Protein AF-A0A833VHX6-F1 (afdb_monomer_lite)

Sequenc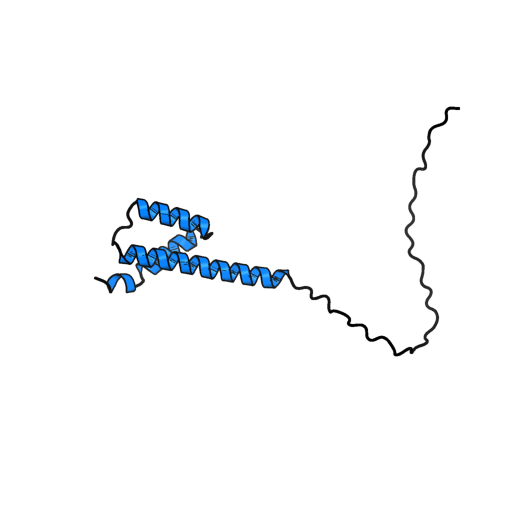e (114 aa):
MEYDPYDSSGTDDDVPPSHQNRAIRGPHPTGNGRNTCPFPYPRQQNNDMEKEIHRLERKAYTSVLRAFKAQADAISWEKENLITDLRRELRLSDDEHRELLTIVNSDEVTQRIR

Organism: NCBI:txid544730

Structure (mmCIF, N/CA/C/O backbone):
data_AF-A0A833VHX6-F1
#
_entry.id   AF-A0A833VHX6-F1
#
loop_
_atom_site.group_PDB
_atom_site.id
_atom_site.type_symbol
_atom_site.label_atom_id
_atom_site.label_alt_id
_atom_site.label_comp_id
_atom_site.label_asym_id
_atom_site.label_entity_id
_atom_site.label_seq_id
_atom_site.pdbx_PDB_ins_code
_atom_site.Cartn_x
_atom_site.Cartn_y
_atom_site.Cartn_z
_atom_site.occupancy
_atom_site.B_iso_or_equiv
_atom_site.auth_seq_id
_atom_site.auth_comp_id
_atom_site.auth_asym_id
_atom_site.auth_atom_id
_atom_site.pdbx_PDB_model_num
ATOM 1 N N . MET A 1 1 ? 77.186 -3.546 -16.595 1.00 52.72 1 MET A N 1
ATOM 2 C CA . MET A 1 1 ? 76.918 -2.743 -17.799 1.00 52.72 1 MET A CA 1
ATOM 3 C C . MET A 1 1 ? 75.502 -2.232 -17.665 1.00 52.72 1 MET A C 1
ATOM 5 O O . MET A 1 1 ? 74.578 -3.028 -17.609 1.00 52.72 1 MET A O 1
ATOM 9 N N . GLU A 1 2 ? 75.412 -0.931 -17.449 1.00 49.28 2 GLU A N 1
ATOM 10 C CA . GLU A 1 2 ? 74.232 -0.068 -17.451 1.00 49.28 2 GLU A CA 1
ATOM 11 C C . GLU A 1 2 ? 73.791 0.155 -18.902 1.00 49.28 2 GLU A C 1
ATOM 13 O O . GLU A 1 2 ? 74.672 0.372 -19.729 1.00 49.28 2 GLU A O 1
ATOM 18 N N . TYR A 1 3 ? 72.494 0.044 -19.210 1.00 47.06 3 TYR A N 1
ATOM 19 C CA . TYR A 1 3 ? 71.799 0.776 -20.284 1.00 47.06 3 TYR A CA 1
ATOM 20 C C . TYR A 1 3 ? 70.292 0.444 -20.229 1.00 47.06 3 TYR A C 1
ATOM 22 O O . TYR A 1 3 ? 69.852 -0.587 -20.728 1.00 47.06 3 TYR A O 1
ATOM 30 N N . ASP A 1 4 ? 69.523 1.333 -19.605 1.00 49.97 4 ASP A N 1
ATOM 31 C CA . ASP A 1 4 ? 68.133 1.668 -19.962 1.00 49.97 4 ASP A CA 1
ATOM 32 C C . ASP A 1 4 ? 68.187 3.058 -20.642 1.00 49.97 4 ASP A C 1
ATOM 34 O O . ASP A 1 4 ? 69.226 3.722 -20.546 1.00 49.97 4 ASP A O 1
ATOM 38 N N . PRO A 1 5 ? 67.086 3.660 -21.127 1.00 65.19 5 PRO A N 1
ATOM 39 C CA . PRO A 1 5 ? 65.963 3.230 -21.975 1.00 65.19 5 PRO A CA 1
ATOM 40 C C . PRO A 1 5 ? 65.933 4.118 -23.259 1.00 65.19 5 PRO A C 1
ATOM 42 O O . PRO A 1 5 ? 66.899 4.822 -23.493 1.00 65.19 5 PRO A O 1
ATOM 45 N N . TYR A 1 6 ? 64.890 4.076 -24.105 1.00 56.03 6 TYR A N 1
ATOM 46 C CA . TYR A 1 6 ? 64.320 5.162 -24.966 1.00 56.03 6 TYR A CA 1
ATOM 47 C C . TYR A 1 6 ? 63.488 4.495 -26.082 1.00 56.03 6 TYR A C 1
ATOM 49 O O . TYR A 1 6 ? 63.990 3.679 -26.847 1.00 56.03 6 TYR A O 1
ATOM 57 N N . ASP A 1 7 ? 62.159 4.577 -26.007 1.00 57.50 7 ASP A N 1
ATOM 58 C CA . ASP A 1 7 ? 61.311 5.624 -26.608 1.00 57.50 7 ASP A CA 1
ATOM 59 C C . ASP A 1 7 ? 61.168 5.467 -28.131 1.00 57.50 7 ASP A C 1
ATOM 61 O O . ASP A 1 7 ? 62.096 5.655 -28.913 1.00 57.50 7 ASP A O 1
ATOM 65 N N . SER A 1 8 ? 59.965 5.094 -28.556 1.00 57.94 8 SER A N 1
ATOM 66 C CA . SER A 1 8 ? 59.531 5.209 -29.945 1.00 57.94 8 SER A CA 1
ATOM 67 C C . SER A 1 8 ? 58.103 5.725 -29.955 1.00 57.94 8 SER A C 1
ATOM 69 O O . SER A 1 8 ? 57.122 4.984 -29.992 1.00 57.94 8 SER A O 1
ATOM 71 N N . SER A 1 9 ? 58.036 7.048 -29.882 1.00 63.62 9 SER A N 1
ATOM 72 C CA . SER A 1 9 ? 56.937 7.894 -30.320 1.00 63.62 9 SER A CA 1
ATOM 73 C C . SER A 1 9 ? 56.492 7.577 -31.760 1.00 63.62 9 SER A C 1
ATOM 75 O O . SER A 1 9 ? 57.249 7.803 -32.699 1.00 63.62 9 SER A O 1
ATOM 77 N N . GLY A 1 10 ? 55.223 7.179 -31.905 1.00 53.69 10 GLY A N 1
ATOM 78 C CA . GLY A 1 10 ? 54.245 7.837 -32.785 1.00 53.69 10 GLY A CA 1
ATOM 79 C C . GLY A 1 10 ? 54.284 7.576 -34.297 1.00 53.69 10 GLY A C 1
ATOM 80 O O . GLY A 1 10 ? 55.210 8.001 -34.978 1.00 53.69 10 GLY A O 1
ATOM 81 N N . THR A 1 11 ? 53.206 6.964 -34.806 1.00 50.34 11 THR A N 1
ATOM 82 C CA . THR A 1 11 ? 52.380 7.283 -36.010 1.00 50.34 11 THR A CA 1
ATOM 83 C C . THR A 1 11 ? 51.613 5.998 -36.371 1.00 50.34 11 THR A C 1
ATOM 85 O O . THR A 1 11 ? 52.203 4.930 -36.482 1.00 50.34 11 THR A O 1
ATOM 88 N N . ASP A 1 12 ? 50.289 5.945 -36.213 1.00 61.06 12 ASP A N 1
ATOM 89 C CA . ASP A 1 12 ? 49.294 6.478 -37.158 1.00 61.06 12 ASP A CA 1
ATOM 90 C C . ASP A 1 12 ? 49.560 5.985 -38.585 1.00 61.06 12 ASP A C 1
ATOM 92 O O . ASP A 1 12 ? 50.403 6.541 -39.278 1.00 61.06 12 ASP A O 1
ATOM 96 N N . ASP A 1 13 ? 48.902 4.893 -38.982 1.00 63.62 13 ASP A N 1
ATOM 97 C CA . ASP A 1 13 ? 48.057 4.944 -40.178 1.00 63.62 13 ASP A CA 1
ATOM 98 C C . ASP A 1 13 ? 47.173 3.690 -40.276 1.00 63.62 13 ASP A C 1
ATOM 100 O O . ASP A 1 13 ? 47.628 2.553 -40.450 1.00 63.62 13 ASP A O 1
ATOM 104 N N . ASP A 1 14 ? 45.874 3.933 -40.143 1.00 60.97 14 ASP A N 1
ATOM 105 C CA . ASP A 1 14 ? 44.780 3.013 -40.408 1.00 60.97 14 ASP A CA 1
ATOM 106 C C . ASP A 1 14 ? 44.690 2.680 -41.904 1.00 60.97 14 ASP A C 1
ATOM 108 O O . ASP A 1 14 ? 44.308 3.518 -42.722 1.00 60.97 14 ASP A O 1
ATOM 112 N N . VAL A 1 15 ? 44.889 1.412 -42.273 1.00 57.09 15 VAL A N 1
ATOM 113 C CA . VAL A 1 15 ? 44.274 0.881 -43.500 1.00 57.09 15 VAL A CA 1
ATOM 114 C C . VAL A 1 15 ? 43.939 -0.606 -43.344 1.00 57.09 15 VAL A C 1
ATOM 116 O O . VAL A 1 15 ? 44.850 -1.439 -43.319 1.00 57.09 15 VAL A O 1
ATOM 119 N N . PRO A 1 16 ? 42.653 -1.008 -43.270 1.00 57.59 16 PRO A N 1
ATOM 120 C CA . PRO A 1 16 ? 42.300 -2.409 -43.456 1.00 57.59 16 PRO A CA 1
ATOM 121 C C . PRO A 1 16 ? 42.631 -2.839 -44.896 1.00 57.59 16 PRO A C 1
ATOM 123 O O . PRO A 1 16 ? 42.548 -2.027 -45.826 1.00 57.59 16 PRO A O 1
ATOM 126 N N . PRO A 1 17 ? 43.001 -4.112 -45.118 1.00 55.78 17 PRO A N 1
ATOM 127 C CA . PRO A 1 17 ? 43.414 -4.580 -46.428 1.00 55.78 17 PRO A CA 1
ATOM 128 C C . PRO A 1 17 ? 42.288 -4.398 -47.448 1.00 55.78 17 PRO A 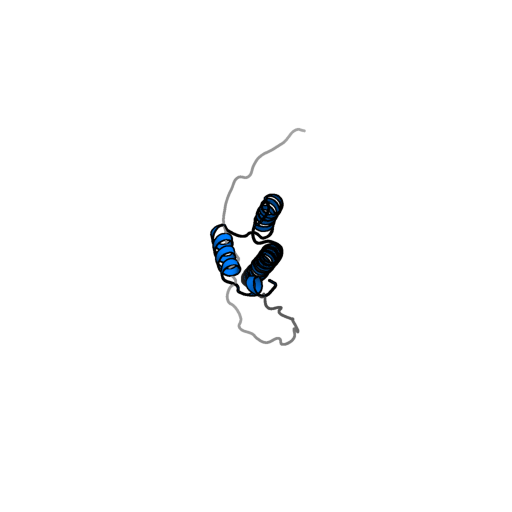C 1
ATOM 130 O O . PRO A 1 17 ? 41.159 -4.859 -47.268 1.00 55.78 17 PRO A O 1
ATOM 133 N N . SER A 1 18 ? 42.638 -3.745 -48.555 1.00 50.56 18 SER A N 1
ATOM 134 C CA . SER A 1 18 ? 41.854 -3.708 -49.782 1.00 50.56 18 SER A CA 1
ATOM 135 C C . SER A 1 18 ? 41.649 -5.140 -50.275 1.00 50.56 18 SER A C 1
ATOM 137 O O . SER A 1 18 ? 42.510 -5.723 -50.939 1.00 50.56 18 SER A O 1
ATOM 139 N N . HIS A 1 19 ? 40.511 -5.740 -49.922 1.00 54.44 19 HIS A N 1
ATOM 140 C CA . HIS A 1 19 ? 40.057 -6.976 -50.542 1.00 54.44 19 HIS A CA 1
ATOM 141 C C . HIS A 1 19 ? 39.628 -6.652 -51.970 1.00 54.44 19 HIS A C 1
ATOM 143 O O . HIS A 1 19 ? 38.485 -6.311 -52.267 1.00 54.44 19 HIS A O 1
ATOM 149 N N . GLN A 1 20 ? 40.622 -6.737 -52.849 1.00 53.31 20 GLN A N 1
ATOM 150 C CA . GLN A 1 20 ? 40.483 -6.753 -54.290 1.00 53.31 20 GLN A CA 1
ATOM 151 C C . GLN A 1 20 ? 39.373 -7.730 -54.691 1.00 53.31 20 GLN A C 1
ATOM 153 O O . GLN A 1 20 ? 39.477 -8.942 -54.500 1.00 53.31 20 GLN A O 1
ATOM 158 N N . ASN A 1 21 ? 38.321 -7.177 -55.293 1.00 50.09 21 ASN A N 1
ATOM 159 C CA . ASN A 1 21 ? 37.334 -7.910 -56.069 1.00 50.09 21 ASN A CA 1
ATOM 160 C C . ASN A 1 21 ? 38.043 -8.780 -57.111 1.00 50.09 21 ASN A C 1
ATOM 162 O O . ASN A 1 21 ? 38.477 -8.287 -58.155 1.00 50.09 21 ASN A O 1
ATOM 166 N N . ARG A 1 22 ? 38.114 -10.090 -56.869 1.00 42.31 22 ARG A N 1
ATOM 167 C CA . ARG A 1 22 ? 38.368 -11.049 -57.939 1.00 42.31 22 ARG A CA 1
ATOM 168 C C . ARG A 1 22 ? 37.716 -12.397 -57.659 1.00 42.31 22 ARG A C 1
ATOM 170 O O . ARG A 1 22 ? 37.997 -13.047 -56.664 1.00 42.31 22 ARG A O 1
ATOM 177 N N . ALA A 1 23 ? 36.949 -12.815 -58.662 1.00 41.75 23 ALA A N 1
ATOM 178 C CA . ALA A 1 23 ? 36.410 -14.148 -58.915 1.00 41.75 23 ALA A CA 1
ATOM 179 C C . ALA A 1 23 ? 35.059 -14.494 -58.262 1.00 41.75 23 ALA A C 1
ATOM 181 O O . ALA A 1 23 ? 34.956 -15.134 -57.223 1.00 41.75 23 ALA A O 1
ATOM 182 N N . ILE A 1 24 ? 34.012 -14.189 -59.032 1.00 54.12 24 ILE A N 1
ATOM 183 C CA . ILE A 1 24 ? 32.793 -14.994 -59.134 1.00 54.12 24 ILE A CA 1
ATOM 184 C C . ILE A 1 24 ? 33.181 -16.456 -59.396 1.00 54.12 24 ILE A C 1
ATOM 186 O O . ILE A 1 24 ? 33.625 -16.763 -60.502 1.00 54.12 24 ILE A O 1
ATOM 190 N N . ARG A 1 25 ? 32.983 -17.338 -58.407 1.00 47.31 25 ARG A N 1
ATOM 191 C CA . ARG A 1 25 ? 32.714 -18.782 -58.565 1.00 47.31 25 ARG A CA 1
ATOM 192 C C . ARG A 1 25 ? 31.941 -19.294 -57.341 1.00 47.31 25 ARG A C 1
ATOM 194 O O . ARG A 1 25 ? 32.524 -19.486 -56.282 1.00 47.31 25 ARG A O 1
ATOM 201 N N . GLY A 1 26 ? 30.635 -19.520 -57.478 1.00 43.56 26 GLY A N 1
ATOM 202 C CA . GLY A 1 26 ? 29.931 -20.503 -56.635 1.00 43.56 26 GLY A CA 1
ATOM 203 C C . GLY A 1 26 ? 30.049 -21.910 -57.249 1.00 43.56 26 GLY A C 1
ATOM 204 O O . GLY A 1 26 ? 30.603 -22.016 -58.347 1.00 43.56 26 GLY A O 1
ATOM 205 N N . PRO A 1 27 ? 29.477 -22.979 -56.656 1.00 47.38 27 PRO A N 1
ATOM 206 C CA . PRO A 1 27 ? 28.917 -23.132 -55.307 1.00 47.38 27 PRO A CA 1
ATOM 207 C C . PRO A 1 27 ? 29.514 -24.340 -54.534 1.00 47.38 27 PRO A C 1
ATOM 209 O O . PRO A 1 27 ? 29.735 -25.408 -55.099 1.00 47.38 27 PRO A O 1
ATOM 212 N N . HIS A 1 28 ? 29.674 -24.225 -53.214 1.00 49.09 28 HIS A N 1
ATOM 213 C CA . HIS A 1 28 ? 29.869 -25.377 -52.319 1.00 49.09 28 HIS A CA 1
ATOM 214 C C . HIS A 1 28 ? 28.630 -25.506 -51.416 1.00 49.09 28 HIS A C 1
ATOM 216 O O . HIS A 1 28 ? 28.413 -24.617 -50.593 1.00 49.09 28 HIS A O 1
ATOM 222 N N . PRO A 1 29 ? 27.794 -26.556 -51.537 1.00 53.84 29 PRO A N 1
ATOM 223 C CA . PRO A 1 29 ? 26.642 -26.742 -50.668 1.00 53.84 29 PRO A CA 1
ATOM 224 C C . PRO A 1 29 ? 26.951 -27.826 -49.634 1.00 53.84 29 PRO A C 1
ATOM 226 O O . PRO A 1 29 ? 26.611 -28.987 -49.836 1.00 53.84 29 PRO A O 1
ATOM 229 N N . THR A 1 30 ? 27.612 -27.501 -48.522 1.00 50.25 30 THR A N 1
ATOM 230 C CA . THR A 1 30 ? 27.574 -28.375 -47.334 1.00 50.25 30 THR A CA 1
ATOM 231 C C . THR A 1 30 ? 27.970 -27.591 -46.094 1.00 50.25 30 THR A C 1
ATOM 233 O O . THR A 1 30 ? 29.111 -27.167 -45.951 1.00 50.25 30 THR A O 1
ATOM 236 N N . GLY A 1 31 ? 27.020 -27.386 -45.189 1.00 41.75 31 GLY A N 1
ATOM 237 C CA . GLY A 1 31 ? 27.287 -26.673 -43.949 1.00 41.75 31 GLY A CA 1
ATOM 238 C C . GLY A 1 31 ? 26.011 -26.443 -43.173 1.00 41.75 31 GLY A C 1
ATOM 239 O O . GLY A 1 31 ? 25.436 -25.363 -43.213 1.00 41.75 31 GLY A O 1
ATOM 240 N N . ASN A 1 32 ? 25.554 -27.487 -42.490 1.00 54.56 32 ASN A N 1
ATOM 241 C CA . ASN A 1 32 ? 24.475 -27.429 -41.519 1.00 54.56 32 ASN A CA 1
ATOM 242 C C . ASN A 1 32 ? 24.932 -26.587 -40.311 1.00 54.56 32 ASN A C 1
ATOM 244 O O . ASN A 1 32 ? 25.383 -27.121 -39.301 1.00 54.56 32 ASN A O 1
ATOM 248 N N . GLY A 1 33 ? 24.871 -25.265 -40.457 1.00 47.31 33 GLY A N 1
ATOM 249 C CA . GLY A 1 33 ? 25.151 -24.281 -39.423 1.00 47.31 33 GLY A CA 1
ATOM 250 C C . GLY A 1 33 ? 23.836 -23.715 -38.918 1.00 47.31 33 GLY A C 1
ATOM 251 O O . GLY A 1 33 ? 23.121 -23.018 -39.631 1.00 47.31 33 GLY A O 1
ATOM 252 N N . ARG A 1 34 ? 23.484 -24.057 -37.684 1.00 59.12 34 ARG A N 1
ATOM 253 C CA . ARG A 1 34 ? 22.426 -23.388 -36.934 1.00 59.12 34 ARG A CA 1
ATOM 254 C C . ARG A 1 34 ? 22.845 -21.933 -36.736 1.00 59.12 34 ARG A C 1
ATOM 256 O O . ARG A 1 34 ? 23.550 -21.624 -35.782 1.00 59.12 34 ARG A O 1
ATOM 263 N N . ASN A 1 35 ? 22.422 -21.046 -37.626 1.00 49.56 35 ASN A N 1
ATOM 264 C CA . ASN A 1 35 ? 22.589 -19.615 -37.426 1.00 49.56 35 ASN A CA 1
ATOM 265 C C . ASN A 1 35 ? 21.485 -19.169 -36.471 1.00 49.56 35 ASN A C 1
ATOM 267 O O . ASN A 1 35 ? 20.377 -18.828 -36.877 1.00 49.56 35 ASN A O 1
ATOM 271 N N . THR A 1 36 ? 21.793 -19.256 -35.178 1.00 58.25 36 THR A N 1
ATOM 272 C CA . THR A 1 36 ? 21.053 -18.606 -34.102 1.00 58.25 36 THR A CA 1
ATOM 273 C C . THR A 1 36 ? 20.785 -17.163 -34.503 1.00 58.25 36 THR A C 1
ATOM 275 O O . THR A 1 36 ? 21.716 -16.368 -34.639 1.00 58.25 36 THR A O 1
ATOM 278 N N . CYS A 1 37 ? 19.515 -16.836 -34.723 1.00 55.59 37 CYS A N 1
ATOM 279 C CA . CYS A 1 37 ? 19.074 -15.460 -34.857 1.00 55.59 37 CYS A CA 1
ATOM 280 C C . CYS A 1 37 ? 19.549 -14.690 -33.611 1.00 55.59 37 CYS A C 1
ATOM 282 O O . CYS A 1 37 ? 19.237 -15.120 -32.496 1.00 55.59 37 CYS A O 1
ATOM 284 N N . PRO A 1 38 ? 20.284 -13.574 -33.744 1.00 54.22 38 PRO A N 1
ATOM 285 C CA . PRO A 1 38 ? 20.500 -12.678 -32.624 1.00 54.22 38 PRO A CA 1
ATOM 286 C C . PRO A 1 38 ? 19.160 -11.989 -32.376 1.00 54.22 38 PR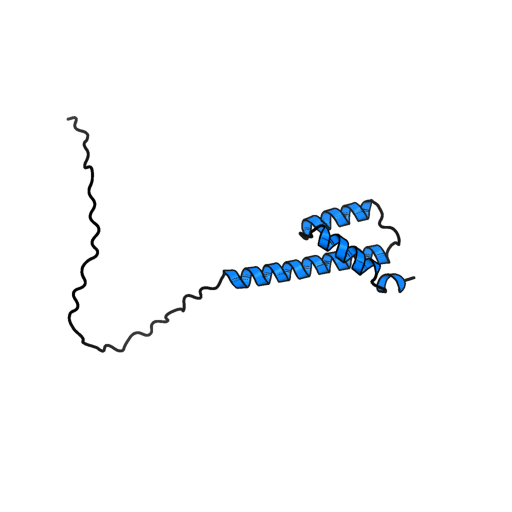O A C 1
ATOM 288 O O . PRO A 1 38 ? 18.796 -11.069 -33.100 1.00 54.22 38 PRO A O 1
ATOM 291 N N . PHE A 1 39 ? 18.379 -12.487 -31.418 1.00 62.03 39 PHE A N 1
ATOM 292 C CA . PHE A 1 39 ? 17.165 -11.817 -30.960 1.00 62.03 39 PHE A CA 1
ATOM 293 C C . PHE A 1 39 ? 17.565 -10.482 -30.317 1.00 62.03 39 PHE A C 1
ATOM 295 O O . PHE A 1 39 ? 18.203 -10.499 -29.263 1.00 62.03 39 PHE A O 1
ATOM 302 N N . PRO A 1 40 ? 17.197 -9.318 -30.880 1.00 60.78 40 PRO A N 1
ATOM 303 C CA . PRO A 1 40 ? 17.529 -8.043 -30.276 1.00 60.78 40 PRO A CA 1
ATOM 304 C C . PRO A 1 40 ? 16.419 -7.618 -29.312 1.00 60.78 40 PRO A C 1
ATOM 306 O O . PRO A 1 40 ? 15.903 -6.519 -29.452 1.00 60.78 40 PRO A O 1
ATOM 309 N N . TYR A 1 41 ? 15.993 -8.448 -28.351 1.00 62.38 41 TYR A N 1
ATOM 310 C CA . TYR A 1 41 ? 14.902 -8.028 -27.455 1.00 62.38 41 TYR A CA 1
ATOM 311 C C . TYR A 1 41 ? 15.049 -8.481 -25.995 1.00 62.38 41 TYR A C 1
ATOM 313 O O . TYR A 1 41 ? 14.331 -9.376 -25.565 1.00 62.38 41 TYR A O 1
ATOM 321 N N . PRO A 1 42 ? 15.880 -7.801 -25.181 1.00 60.66 42 PRO A N 1
ATOM 322 C CA . PRO A 1 42 ? 15.750 -7.849 -23.724 1.00 60.66 42 PRO A CA 1
ATOM 323 C C . PRO A 1 42 ? 15.000 -6.634 -23.148 1.00 60.66 42 PRO A C 1
ATOM 325 O O . PRO A 1 42 ? 14.489 -6.690 -22.036 1.00 60.66 42 PRO A O 1
ATOM 328 N N . ARG A 1 43 ? 14.907 -5.509 -23.875 1.00 59.31 43 ARG A N 1
ATOM 329 C CA . ARG A 1 43 ? 14.440 -4.242 -23.279 1.00 59.31 43 ARG A CA 1
ATOM 330 C C . ARG A 1 43 ? 12.917 -4.113 -23.185 1.00 59.31 43 ARG A C 1
ATOM 332 O O . ARG A 1 43 ? 12.433 -3.466 -22.266 1.00 59.31 43 ARG A O 1
ATOM 339 N N . GLN A 1 44 ? 12.166 -4.722 -24.105 1.00 60.81 44 GLN A N 1
ATOM 340 C CA . GLN A 1 44 ? 10.703 -4.598 -24.127 1.00 60.81 44 GLN A CA 1
ATOM 341 C C . GLN A 1 44 ? 10.025 -5.506 -23.087 1.00 60.81 44 GLN A C 1
ATOM 343 O O . GLN A 1 44 ? 9.179 -5.030 -22.341 1.00 60.81 44 GLN A O 1
ATOM 348 N N . GLN A 1 45 ? 10.481 -6.760 -22.950 1.00 63.75 45 GLN A N 1
ATOM 349 C CA . GLN A 1 45 ? 9.969 -7.704 -21.942 1.00 63.75 45 GLN A CA 1
ATOM 350 C C . GLN A 1 45 ? 10.176 -7.219 -20.500 1.00 63.75 45 GLN A C 1
ATOM 352 O O . GLN A 1 45 ? 9.306 -7.424 -19.659 1.00 63.75 45 GLN A O 1
ATOM 357 N N . ASN A 1 46 ? 11.289 -6.538 -20.211 1.00 69.19 46 ASN A N 1
ATOM 358 C CA . ASN A 1 46 ? 11.549 -6.006 -18.870 1.00 69.19 46 ASN A CA 1
ATOM 359 C C . ASN A 1 46 ? 10.520 -4.942 -18.454 1.00 69.19 46 ASN A C 1
ATOM 361 O O . ASN A 1 46 ? 10.045 -4.967 -17.322 1.00 69.19 46 ASN A O 1
ATOM 365 N N . ASN A 1 47 ? 10.116 -4.069 -19.382 1.00 79.06 47 ASN A N 1
ATOM 366 C CA . ASN A 1 47 ? 9.097 -3.050 -19.114 1.00 79.06 47 ASN A CA 1
ATOM 367 C C . ASN A 1 47 ? 7.708 -3.667 -18.892 1.00 79.06 47 ASN A C 1
ATOM 369 O O . ASN A 1 47 ? 6.910 -3.138 -18.121 1.00 79.06 47 ASN A O 1
ATOM 373 N N . ASP A 1 48 ? 7.400 -4.771 -19.573 1.00 86.38 48 ASP A N 1
ATOM 374 C CA . ASP A 1 48 ? 6.122 -5.469 -19.408 1.00 86.38 48 ASP A CA 1
ATOM 375 C C . ASP A 1 48 ? 6.047 -6.180 -18.049 1.00 86.38 48 ASP A C 1
ATOM 377 O O . ASP A 1 48 ? 5.011 -6.138 -17.386 1.00 86.38 48 ASP A O 1
ATOM 381 N N . MET A 1 49 ? 7.162 -6.755 -17.585 1.00 89.31 49 MET A N 1
ATOM 382 C CA . MET A 1 49 ? 7.260 -7.333 -16.241 1.00 89.31 49 MET A CA 1
ATOM 383 C C . MET A 1 49 ? 7.148 -6.272 -15.142 1.00 89.31 49 MET A C 1
ATOM 385 O O . MET A 1 49 ? 6.425 -6.485 -14.175 1.00 89.31 49 MET A O 1
ATOM 389 N N . GLU A 1 50 ? 7.809 -5.121 -15.286 1.00 88.88 50 GLU A N 1
ATOM 390 C CA . GLU A 1 50 ? 7.737 -4.031 -14.302 1.00 88.88 50 GLU A CA 1
ATOM 391 C C . GLU A 1 50 ? 6.310 -3.481 -14.161 1.00 88.88 50 GLU A C 1
ATOM 393 O O . GLU A 1 50 ? 5.816 -3.299 -13.048 1.00 88.88 50 GLU A O 1
ATOM 398 N N . LYS A 1 51 ? 5.591 -3.321 -15.279 1.00 89.81 51 LYS A N 1
ATOM 399 C CA . LYS A 1 51 ? 4.166 -2.954 -15.265 1.00 89.81 51 LYS A CA 1
ATOM 400 C C . LYS A 1 51 ? 3.298 -4.002 -14.576 1.00 89.81 51 LYS A C 1
ATOM 402 O O . LYS A 1 51 ? 2.358 -3.646 -13.866 1.00 89.81 51 LYS A O 1
ATOM 407 N N . GLU A 1 52 ? 3.585 -5.283 -14.792 1.00 92.38 52 GLU A N 1
ATOM 408 C CA . GLU A 1 52 ? 2.825 -6.368 -14.173 1.00 92.38 52 GLU A CA 1
ATOM 409 C C . GLU A 1 52 ? 3.074 -6.450 -12.662 1.00 92.38 52 GLU A C 1
ATOM 411 O O . GLU A 1 52 ? 2.123 -6.607 -11.894 1.00 92.38 52 GLU A O 1
ATOM 416 N N . ILE A 1 53 ? 4.319 -6.252 -12.219 1.00 92.81 53 ILE A N 1
ATOM 417 C CA . ILE A 1 53 ? 4.660 -6.122 -10.796 1.00 92.81 53 ILE A CA 1
ATOM 418 C C . ILE A 1 53 ? 3.895 -4.946 -10.191 1.00 92.81 53 ILE A C 1
ATOM 420 O O . ILE A 1 53 ? 3.209 -5.116 -9.186 1.00 92.81 53 ILE A O 1
ATOM 424 N N . HIS A 1 54 ? 3.907 -3.793 -10.854 1.00 93.19 54 HIS A N 1
ATOM 425 C CA . HIS A 1 54 ? 3.227 -2.605 -10.357 1.00 93.19 54 HIS A CA 1
ATOM 426 C C . HIS A 1 54 ? 1.701 -2.771 -10.262 1.00 93.19 54 HIS A C 1
ATOM 428 O O . HIS A 1 54 ? 1.043 -2.322 -9.320 1.00 93.19 54 HIS A O 1
ATOM 434 N N . ARG A 1 55 ? 1.105 -3.522 -11.194 1.00 93.38 55 ARG A N 1
ATOM 435 C CA . ARG A 1 55 ? -0.306 -3.921 -11.116 1.00 93.38 55 ARG A CA 1
ATOM 436 C C . ARG A 1 55 ? -0.591 -4.788 -9.885 1.00 93.38 55 ARG A C 1
ATOM 438 O O . ARG A 1 55 ? -1.649 -4.640 -9.265 1.00 93.38 55 ARG A O 1
ATOM 445 N N . LEU A 1 56 ? 0.313 -5.708 -9.544 1.00 94.94 56 LEU A N 1
ATOM 446 C CA . LEU A 1 56 ? 0.195 -6.560 -8.358 1.00 94.94 56 LEU A CA 1
ATOM 447 C C . LEU A 1 56 ? 0.381 -5.761 -7.064 1.00 94.94 56 LEU A C 1
ATOM 449 O O . LEU A 1 56 ? -0.419 -5.935 -6.144 1.00 94.94 56 LEU A O 1
ATOM 453 N N . GLU A 1 57 ? 1.349 -4.846 -7.021 1.00 94.81 57 GLU A N 1
ATOM 454 C CA . GLU A 1 57 ? 1.580 -3.908 -5.913 1.00 94.81 57 GLU A CA 1
ATOM 455 C C . GLU A 1 57 ? 0.302 -3.122 -5.588 1.00 94.81 57 GLU A C 1
ATOM 457 O O . GLU A 1 57 ? -0.223 -3.188 -4.471 1.00 94.81 57 GLU A O 1
ATOM 462 N N . ARG A 1 58 ? -0.292 -2.476 -6.600 1.00 93.25 58 ARG A N 1
ATOM 463 C CA . ARG A 1 58 ? -1.559 -1.740 -6.454 1.00 93.25 58 ARG A CA 1
ATOM 464 C C . ARG A 1 58 ? -2.690 -2.623 -5.928 1.00 93.25 58 ARG A C 1
ATOM 466 O O . ARG A 1 58 ? -3.454 -2.209 -5.050 1.00 93.25 58 ARG A O 1
ATOM 473 N N . LYS A 1 59 ? -2.815 -3.850 -6.444 1.00 92.25 59 LYS A N 1
ATOM 474 C CA . LYS A 1 59 ? -3.844 -4.806 -6.003 1.00 92.25 59 LYS A CA 1
ATOM 475 C C . LYS A 1 59 ? -3.666 -5.232 -4.550 1.00 92.25 59 LYS A C 1
ATOM 477 O O . LYS A 1 59 ? -4.658 -5.290 -3.818 1.00 92.25 59 LYS A O 1
ATOM 482 N N . ALA A 1 60 ? -2.437 -5.527 -4.137 1.00 93.69 60 ALA A N 1
ATOM 483 C CA . ALA A 1 60 ? -2.126 -5.900 -2.763 1.00 93.69 60 ALA A CA 1
ATOM 484 C C . ALA A 1 60 ? -2.495 -4.759 -1.806 1.00 93.69 60 ALA A C 1
ATOM 486 O O . ALA A 1 60 ? -3.258 -4.965 -0.862 1.00 93.69 60 ALA A O 1
ATOM 487 N N . TYR A 1 61 ? -2.062 -3.539 -2.126 1.00 92.94 61 TYR A N 1
ATOM 488 C CA . TYR A 1 61 ? -2.352 -2.350 -1.333 1.00 92.94 61 TYR A CA 1
ATOM 489 C C . TYR A 1 61 ? -3.853 -2.074 -1.187 1.00 92.94 61 TYR A C 1
ATOM 491 O O . TYR A 1 61 ? -4.364 -1.910 -0.079 1.00 92.94 61 TYR A O 1
ATOM 499 N N . THR A 1 62 ? -4.588 -2.113 -2.303 1.00 90.19 62 THR A N 1
ATOM 500 C CA . THR A 1 62 ? -6.049 -1.926 -2.319 1.00 90.19 62 THR A CA 1
ATOM 501 C C . THR A 1 62 ? -6.753 -2.967 -1.448 1.00 90.19 62 THR A C 1
ATOM 503 O O . THR A 1 62 ? -7.696 -2.649 -0.727 1.00 90.19 62 THR A O 1
ATOM 506 N N . SER A 1 63 ? -6.289 -4.217 -1.484 1.00 89.75 63 SER A N 1
ATOM 507 C CA . SER A 1 63 ? -6.869 -5.303 -0.688 1.00 89.75 63 SER A CA 1
ATOM 508 C C . SER A 1 63 ? -6.672 -5.077 0.813 1.00 89.75 63 SER A C 1
ATOM 510 O O . SER A 1 63 ? -7.615 -5.261 1.581 1.00 89.75 63 SER A O 1
ATOM 512 N N . VAL A 1 64 ? -5.486 -4.618 1.226 1.00 89.12 64 VAL A N 1
ATOM 513 C CA . VAL A 1 64 ? -5.192 -4.269 2.626 1.00 89.12 64 VAL A CA 1
ATOM 514 C C . VAL A 1 64 ? -6.058 -3.100 3.093 1.00 89.12 64 VAL A C 1
ATOM 516 O O . VAL A 1 64 ? -6.682 -3.189 4.151 1.00 89.12 64 VAL A O 1
ATOM 519 N N . LEU A 1 65 ? -6.176 -2.041 2.284 1.00 87.56 65 LEU A N 1
ATOM 520 C CA . LEU A 1 65 ? -7.042 -0.902 2.596 1.00 87.56 65 LEU A CA 1
ATOM 521 C C . LEU A 1 65 ? -8.503 -1.329 2.789 1.00 87.56 65 LEU A C 1
ATOM 523 O O . LEU A 1 65 ? -9.130 -0.940 3.773 1.00 87.56 65 LEU A O 1
ATOM 527 N N . ARG A 1 66 ? -9.039 -2.173 1.896 1.00 86.69 66 ARG A N 1
ATOM 528 C CA . ARG A 1 66 ? -10.407 -2.710 2.021 1.00 86.69 66 ARG A CA 1
ATOM 529 C C . ARG A 1 66 ? -10.578 -3.542 3.288 1.00 86.69 66 ARG A C 1
ATOM 531 O O . ARG A 1 66 ? -11.588 -3.395 3.970 1.00 86.69 66 ARG A O 1
ATOM 538 N N . ALA A 1 67 ? -9.598 -4.381 3.627 1.00 85.94 67 ALA A N 1
ATOM 539 C CA . ALA A 1 67 ? -9.632 -5.184 4.846 1.00 85.94 67 ALA A CA 1
ATOM 540 C C . ALA A 1 67 ? -9.656 -4.304 6.105 1.00 85.94 67 ALA A C 1
ATOM 542 O O . ALA A 1 67 ? -10.467 -4.532 7.000 1.00 85.94 67 ALA A O 1
ATOM 543 N N . PHE A 1 68 ? -8.823 -3.262 6.166 1.00 84.75 68 PHE A N 1
ATOM 544 C CA . PHE A 1 68 ? -8.812 -2.341 7.305 1.00 84.75 68 PHE A CA 1
ATOM 545 C C . PHE A 1 68 ? -10.098 -1.537 7.422 1.00 84.75 68 PHE A C 1
ATOM 547 O O . PHE A 1 68 ? -10.612 -1.408 8.533 1.00 84.75 68 PHE A O 1
ATOM 554 N N . LYS A 1 69 ? -10.647 -1.079 6.294 1.00 79.50 69 LYS A N 1
ATOM 555 C CA . LYS A 1 69 ? -11.921 -0.361 6.258 1.00 79.50 69 LYS A CA 1
ATOM 556 C C . LYS A 1 69 ? -13.098 -1.256 6.678 1.00 79.50 69 LYS A C 1
ATOM 558 O O . LYS A 1 69 ? -14.020 -0.786 7.330 1.00 79.50 69 LYS A O 1
ATOM 563 N N . ALA A 1 70 ? -13.061 -2.551 6.351 1.00 79.25 70 ALA A N 1
ATOM 564 C CA . ALA A 1 70 ? -14.070 -3.522 6.786 1.00 79.25 70 ALA A CA 1
ATOM 565 C C . ALA A 1 70 ? -13.965 -3.876 8.281 1.00 79.25 70 ALA A C 1
ATOM 567 O O . ALA A 1 70 ? -14.962 -4.240 8.896 1.00 79.25 70 ALA A O 1
ATOM 568 N N . GLN A 1 71 ? -12.765 -3.789 8.866 1.00 76.50 71 GLN A N 1
ATOM 569 C CA . GLN A 1 71 ? -12.543 -4.049 10.292 1.00 76.50 71 GLN A CA 1
ATOM 570 C C . GLN A 1 71 ? -12.945 -2.876 11.191 1.00 76.50 71 GLN A C 1
ATOM 572 O O . GLN A 1 71 ? -13.339 -3.104 12.332 1.00 76.50 71 GLN A O 1
ATOM 577 N N . ALA A 1 72 ? -12.761 -1.637 10.734 1.00 67.31 72 ALA A N 1
ATOM 578 C CA . ALA A 1 72 ? -13.029 -0.451 11.535 1.00 67.31 72 ALA A CA 1
ATOM 579 C C . ALA A 1 72 ? -13.310 0.773 10.656 1.00 67.31 72 ALA A C 1
ATOM 581 O O . ALA A 1 72 ? -12.624 1.011 9.664 1.00 67.31 72 ALA A O 1
ATOM 582 N N . ASP A 1 73 ? -14.263 1.595 11.093 1.00 62.69 73 ASP A N 1
ATOM 583 C CA . ASP A 1 73 ? -14.628 2.859 10.436 1.00 62.69 73 ASP A CA 1
ATOM 584 C C . ASP A 1 73 ? -13.546 3.931 10.519 1.00 62.69 73 ASP A C 1
ATOM 586 O O . ASP A 1 73 ? -13.517 4.856 9.709 1.00 62.69 73 ASP A O 1
ATOM 590 N N . ALA A 1 74 ? -12.660 3.802 11.505 1.00 65.81 74 ALA A N 1
ATOM 591 C CA . ALA A 1 74 ? -11.509 4.659 11.695 1.00 65.81 74 ALA A CA 1
ATOM 592 C C . ALA A 1 74 ? -10.235 3.811 11.652 1.00 65.81 74 ALA A C 1
ATOM 594 O O . ALA A 1 74 ? -10.100 2.812 12.365 1.00 65.81 74 ALA A O 1
ATOM 595 N N . ILE A 1 75 ? -9.288 4.225 10.811 1.00 70.06 75 ILE A N 1
ATOM 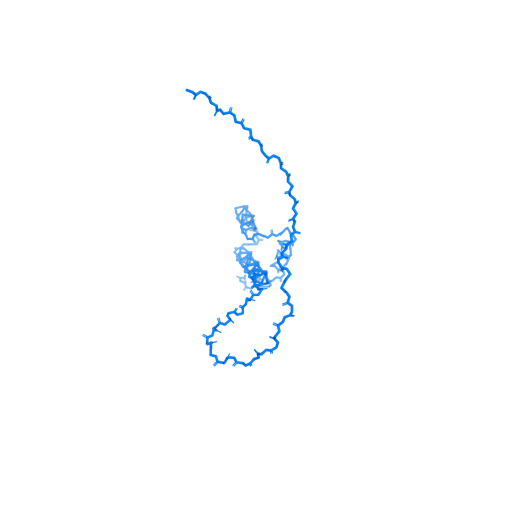596 C CA . ILE A 1 75 ? -7.938 3.666 10.782 1.00 70.06 75 ILE A CA 1
ATOM 597 C C . ILE A 1 75 ? -7.249 4.124 12.072 1.00 70.06 75 ILE A C 1
ATOM 599 O O . ILE A 1 75 ? -7.095 5.320 12.303 1.00 70.06 75 ILE A O 1
ATOM 603 N N . SER A 1 76 ? -6.889 3.182 12.948 1.00 77.75 76 SER A N 1
ATOM 604 C CA . SER A 1 76 ? -6.095 3.503 14.134 1.00 77.75 76 SER A CA 1
ATOM 605 C C . SER A 1 76 ? -4.700 3.974 13.724 1.00 77.75 76 SER A C 1
ATOM 607 O O . SER A 1 76 ? -4.191 3.598 12.669 1.00 77.75 76 SER A O 1
ATOM 609 N N . TRP A 1 77 ? -4.047 4.741 14.591 1.00 76.50 77 TRP A N 1
ATOM 610 C CA . TRP A 1 77 ? -2.713 5.281 14.324 1.00 76.50 77 TRP A CA 1
ATOM 611 C C . TRP A 1 77 ? -1.665 4.189 14.018 1.00 76.50 77 TRP A C 1
ATOM 613 O O . TRP A 1 77 ? -0.813 4.346 13.149 1.00 76.50 77 TRP A O 1
ATOM 623 N N . GLU A 1 78 ? -1.781 3.016 14.651 1.00 83.06 78 GLU A N 1
ATOM 624 C CA . GLU A 1 78 ? -0.944 1.845 14.343 1.00 83.06 78 GLU A CA 1
ATOM 625 C C . GLU A 1 78 ? -1.152 1.323 12.912 1.00 83.06 78 GLU A C 1
ATOM 627 O O . GLU A 1 78 ? -0.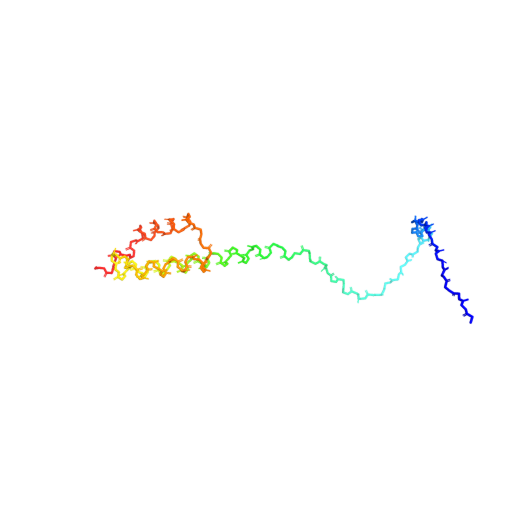193 0.958 12.231 1.00 83.06 78 GLU A O 1
ATOM 632 N N . LYS A 1 79 ? -2.402 1.311 12.429 1.00 83.31 79 LYS A N 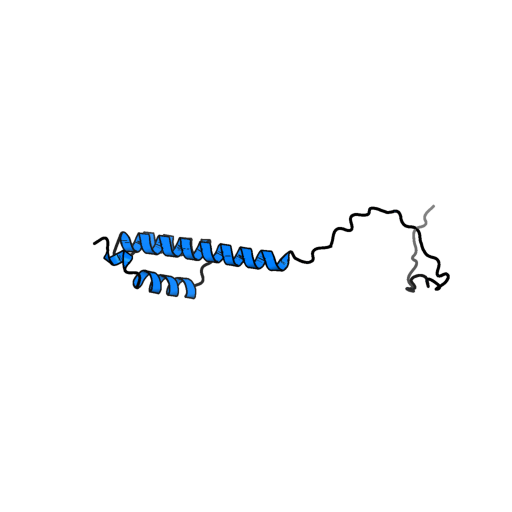1
ATOM 633 C CA . LYS A 1 79 ? -2.725 0.899 11.056 1.00 83.31 79 LYS A CA 1
ATOM 634 C C . LYS A 1 79 ? -2.244 1.933 10.041 1.00 83.31 79 LYS A C 1
ATOM 636 O O . LYS A 1 79 ? -1.830 1.552 8.954 1.00 83.31 79 LYS A O 1
ATOM 641 N N . GLU A 1 80 ? -2.258 3.215 10.388 1.00 83.56 80 GLU A N 1
ATOM 642 C CA . GLU A 1 80 ? -1.750 4.294 9.535 1.00 83.56 80 GLU A CA 1
ATOM 643 C C . GLU A 1 80 ? -0.233 4.189 9.309 1.00 83.56 80 GLU A C 1
ATOM 645 O O . GLU A 1 80 ? 0.237 4.310 8.172 1.00 83.56 80 GLU A O 1
ATOM 650 N N . ASN A 1 81 ? 0.525 3.849 10.358 1.00 87.19 81 ASN A N 1
ATOM 651 C CA . ASN A 1 81 ? 1.956 3.560 10.239 1.00 87.19 81 ASN A CA 1
ATOM 652 C C . ASN A 1 81 ? 2.206 2.372 9.295 1.00 87.19 81 ASN A C 1
ATOM 654 O O . ASN A 1 81 ? 2.986 2.486 8.351 1.00 87.19 81 ASN A O 1
ATOM 658 N N . LEU A 1 82 ? 1.463 1.272 9.463 1.00 89.44 82 LEU A N 1
ATOM 659 C CA . LEU A 1 82 ? 1.571 0.102 8.585 1.00 89.44 82 LEU A CA 1
ATOM 660 C C . LEU A 1 82 ? 1.212 0.418 7.122 1.00 89.44 82 LEU A C 1
ATOM 662 O O . LEU A 1 82 ? 1.859 -0.079 6.203 1.00 89.44 82 LEU A O 1
ATOM 666 N N . ILE A 1 83 ? 0.193 1.248 6.885 1.00 89.38 83 ILE A N 1
ATOM 667 C CA . ILE A 1 83 ? -0.191 1.702 5.539 1.00 89.38 83 ILE A CA 1
ATOM 668 C C . ILE A 1 83 ? 0.931 2.533 4.905 1.00 89.38 83 ILE A C 1
ATOM 670 O O . ILE A 1 83 ? 1.181 2.406 3.703 1.00 89.38 83 ILE A O 1
ATOM 674 N N . THR A 1 84 ? 1.602 3.370 5.697 1.00 89.44 84 THR A N 1
ATOM 675 C CA . THR A 1 84 ? 2.725 4.200 5.246 1.00 89.44 84 THR A CA 1
ATOM 676 C C . THR A 1 84 ? 3.930 3.346 4.865 1.00 89.44 84 THR A C 1
ATOM 678 O O . THR A 1 84 ? 4.518 3.558 3.802 1.00 89.44 84 THR A O 1
ATOM 681 N N . ASP A 1 85 ? 4.263 2.349 5.682 1.00 92.44 85 ASP A N 1
ATOM 682 C CA . ASP A 1 85 ? 5.357 1.420 5.396 1.00 92.44 85 ASP A CA 1
ATOM 683 C C . ASP A 1 85 ? 5.048 0.575 4.156 1.00 92.44 85 ASP A C 1
ATOM 685 O O . ASP A 1 85 ? 5.844 0.524 3.218 1.00 92.44 85 ASP A O 1
ATOM 689 N N . LEU A 1 86 ? 3.838 0.009 4.077 1.00 92.69 86 LEU A N 1
ATOM 690 C CA . LEU A 1 86 ? 3.390 -0.778 2.926 1.00 92.69 86 LEU A CA 1
ATOM 691 C C . LEU A 1 86 ? 3.439 0.027 1.621 1.00 92.69 86 LEU A C 1
ATOM 693 O O . LEU A 1 86 ? 3.791 -0.504 0.572 1.00 92.69 86 LEU A O 1
ATOM 697 N N . ARG A 1 87 ? 3.109 1.319 1.675 1.00 91.94 87 ARG A N 1
ATOM 698 C CA . ARG A 1 87 ? 3.173 2.204 0.511 1.00 91.94 87 ARG A CA 1
ATOM 699 C C . ARG A 1 87 ? 4.604 2.351 -0.021 1.00 91.94 87 ARG A C 1
ATOM 701 O O . ARG A 1 87 ? 4.793 2.367 -1.237 1.00 91.94 87 ARG A O 1
ATOM 708 N N . ARG A 1 88 ? 5.596 2.455 0.871 1.00 91.56 88 ARG A N 1
ATOM 709 C CA . ARG A 1 88 ? 7.018 2.555 0.497 1.00 91.56 88 ARG A CA 1
ATOM 710 C C . ARG A 1 88 ? 7.526 1.249 -0.101 1.00 91.56 88 ARG A C 1
ATOM 712 O O . ARG A 1 88 ? 8.164 1.278 -1.149 1.00 91.56 88 ARG A O 1
ATOM 719 N N . GLU A 1 89 ? 7.190 0.126 0.526 1.00 93.44 89 GLU A N 1
ATOM 720 C CA . GLU A 1 89 ? 7.594 -1.206 0.062 1.00 93.44 89 GLU A CA 1
ATOM 721 C C . GLU A 1 89 ? 6.988 -1.556 -1.306 1.00 93.44 89 GLU A C 1
ATOM 723 O O . GLU A 1 89 ? 7.665 -2.124 -2.158 1.00 93.44 89 GLU A O 1
ATOM 728 N N . LEU A 1 90 ? 5.737 -1.154 -1.554 1.00 93.00 90 LEU A N 1
ATOM 729 C CA . LEU A 1 90 ? 5.027 -1.390 -2.817 1.00 93.00 90 LEU A CA 1
ATOM 730 C C . LEU A 1 90 ? 5.232 -0.281 -3.863 1.00 93.00 90 LEU A C 1
ATOM 732 O O . LEU A 1 90 ? 4.490 -0.233 -4.839 1.00 93.00 90 LEU A O 1
ATOM 736 N N . ARG A 1 91 ? 6.196 0.629 -3.654 1.00 92.19 91 ARG A N 1
ATOM 737 C CA . ARG A 1 91 ? 6.580 1.687 -4.612 1.00 92.19 91 ARG A CA 1
ATOM 738 C C . ARG A 1 91 ? 5.408 2.541 -5.117 1.00 92.19 91 ARG A C 1
ATOM 740 O O . ARG A 1 91 ? 5.399 2.976 -6.266 1.00 92.19 91 ARG A O 1
ATOM 747 N N . LEU A 1 92 ? 4.434 2.815 -4.250 1.00 89.38 92 LEU A N 1
ATOM 748 C CA . LEU A 1 92 ? 3.249 3.596 -4.604 1.00 89.38 92 LEU A CA 1
ATOM 749 C C . LEU A 1 92 ? 3.476 5.099 -4.431 1.00 89.38 92 LEU A C 1
ATOM 751 O O . LEU A 1 92 ? 3.877 5.584 -3.362 1.00 89.38 92 LEU A O 1
ATOM 755 N N . SER A 1 93 ? 3.142 5.852 -5.475 1.00 89.56 93 SER A N 1
ATOM 756 C CA . SER A 1 93 ? 3.180 7.316 -5.458 1.00 89.56 93 SER A CA 1
ATOM 757 C C . SER A 1 93 ? 2.063 7.925 -4.588 1.00 89.56 93 SER A C 1
ATOM 759 O O . SER A 1 93 ? 1.079 7.265 -4.248 1.00 89.56 93 SER A O 1
ATOM 761 N N . ASP A 1 94 ? 2.216 9.197 -4.193 1.00 87.00 94 ASP A N 1
ATOM 762 C CA . ASP A 1 94 ? 1.199 9.931 -3.410 1.00 87.00 94 ASP A CA 1
ATOM 763 C C . ASP A 1 94 ? -0.142 10.022 -4.146 1.00 87.00 94 ASP A C 1
ATOM 765 O O . ASP A 1 94 ? -1.207 9.877 -3.541 1.00 87.00 94 ASP A O 1
ATOM 769 N N . ASP A 1 95 ? -0.092 10.234 -5.461 1.00 87.19 95 ASP A N 1
ATOM 770 C CA . ASP A 1 95 ? -1.288 10.345 -6.289 1.00 87.19 95 ASP A CA 1
ATOM 771 C C . ASP A 1 95 ? -2.039 9.017 -6.382 1.00 87.19 95 ASP A C 1
ATOM 773 O O . ASP A 1 95 ? -3.259 8.993 -6.209 1.00 87.19 95 ASP A O 1
ATOM 777 N N . GLU A 1 96 ? -1.321 7.904 -6.552 1.00 88.31 96 GLU A N 1
ATOM 778 C CA . GLU A 1 96 ? -1.923 6.569 -6.548 1.00 88.31 96 GLU A CA 1
ATOM 779 C C . GLU A 1 96 ? -2.519 6.219 -5.192 1.00 88.31 96 GLU A C 1
ATOM 781 O O . GLU A 1 96 ? -3.620 5.678 -5.119 1.00 88.31 96 GLU A O 1
ATOM 786 N N . HIS A 1 97 ? -1.827 6.552 -4.103 1.00 89.69 97 HIS A N 1
ATOM 787 C CA . HIS A 1 97 ? -2.352 6.350 -2.760 1.00 89.69 97 HIS A CA 1
ATOM 788 C C . HIS A 1 97 ? -3.696 7.071 -2.568 1.00 89.69 97 HIS A C 1
ATOM 790 O O . HIS A 1 97 ? -4.667 6.469 -2.102 1.00 89.69 97 HIS A O 1
ATOM 796 N N . ARG A 1 98 ? -3.777 8.341 -2.980 1.00 87.25 98 ARG A N 1
ATOM 797 C CA . ARG A 1 98 ? -4.996 9.153 -2.883 1.00 87.25 98 ARG A CA 1
ATOM 798 C C . ARG A 1 98 ? -6.123 8.631 -3.778 1.00 87.25 98 ARG A C 1
ATOM 800 O O . ARG A 1 98 ? -7.283 8.613 -3.358 1.00 87.25 98 ARG A O 1
ATOM 807 N N . GLU A 1 99 ? -5.794 8.183 -4.986 1.00 87.50 99 GLU A N 1
ATOM 808 C CA . GLU A 1 99 ? -6.749 7.541 -5.893 1.00 87.50 99 GLU A CA 1
ATOM 809 C C . GLU A 1 99 ? -7.323 6.267 -5.256 1.00 87.50 99 GLU A C 1
ATOM 811 O O . GLU A 1 99 ? -8.540 6.111 -5.154 1.00 87.50 99 GLU A O 1
ATOM 816 N N . LEU A 1 100 ? -6.458 5.388 -4.742 1.00 86.31 100 LEU A N 1
ATOM 817 C CA . LEU A 1 100 ? -6.858 4.128 -4.116 1.00 86.31 100 LEU A CA 1
ATOM 818 C C . LEU A 1 100 ? -7.681 4.349 -2.841 1.00 86.31 100 LEU A C 1
ATOM 820 O O . LEU A 1 100 ? -8.662 3.637 -2.633 1.00 86.31 100 LEU A O 1
ATOM 824 N N . LEU A 1 101 ? -7.356 5.357 -2.025 1.00 84.75 101 LEU A N 1
ATOM 825 C CA . LEU A 1 101 ? -8.192 5.752 -0.886 1.00 84.75 101 LEU A CA 1
ATOM 826 C C . LEU A 1 101 ? -9.587 6.195 -1.328 1.00 84.75 101 LEU A C 1
ATOM 828 O O . LEU A 1 101 ? -10.572 5.811 -0.702 1.00 84.75 101 LEU A O 1
ATOM 832 N N . THR A 1 102 ? -9.685 6.962 -2.415 1.00 83.38 102 THR A N 1
ATOM 833 C CA . THR A 1 102 ? -10.975 7.398 -2.969 1.00 83.38 102 THR A CA 1
ATOM 834 C C . THR A 1 102 ? -11.788 6.197 -3.449 1.00 83.38 102 THR A C 1
ATOM 836 O O . THR A 1 102 ? -12.952 6.057 -3.080 1.00 83.38 102 THR A O 1
ATOM 839 N N . ILE A 1 103 ? -11.154 5.282 -4.190 1.00 82.75 103 ILE A N 1
ATOM 840 C CA . ILE A 1 103 ? -11.783 4.061 -4.709 1.00 82.75 103 ILE A CA 1
ATOM 841 C C . ILE A 1 103 ? -12.292 3.185 -3.563 1.00 82.75 103 ILE A C 1
ATOM 843 O O . ILE A 1 103 ? -13.463 2.823 -3.546 1.00 82.75 103 ILE A O 1
ATOM 847 N N . VAL A 1 104 ? -11.448 2.880 -2.573 1.00 81.25 104 VAL A N 1
ATOM 848 C CA . VAL A 1 104 ? -11.834 2.075 -1.401 1.00 81.25 104 VAL A CA 1
ATOM 849 C C . VAL A 1 104 ? -12.881 2.795 -0.553 1.00 81.25 104 VAL A C 1
ATOM 851 O O . VAL A 1 104 ? -13.713 2.151 0.096 1.00 81.25 104 VAL A O 1
ATOM 854 N N . ASN A 1 105 ? -12.896 4.132 -0.566 1.00 74.69 105 ASN A N 1
ATOM 855 C CA . ASN A 1 105 ? -13.948 4.871 0.104 1.00 74.69 105 ASN A CA 1
ATOM 856 C C . ASN A 1 105 ? -15.316 4.688 -0.582 1.00 74.69 105 ASN A C 1
ATOM 858 O O . ASN A 1 105 ? -16.316 4.491 0.108 1.00 74.69 105 ASN A O 1
ATOM 862 N N . SER A 1 106 ? -15.335 4.691 -1.916 1.00 71.19 106 SER A N 1
ATOM 863 C CA . SER A 1 106 ? -16.525 4.464 -2.746 1.00 71.19 106 SER A CA 1
ATOM 864 C C . SER A 1 106 ? -16.957 2.995 -2.845 1.00 71.19 106 SER A C 1
ATOM 866 O O . SER A 1 106 ? -18.102 2.730 -3.194 1.00 71.19 106 SER A O 1
ATOM 868 N N . ASP A 1 107 ? -16.071 2.039 -2.553 1.00 68.31 107 ASP A N 1
ATOM 869 C CA . ASP A 1 107 ? -16.339 0.611 -2.730 1.00 68.31 107 ASP A CA 1
ATOM 870 C C . ASP A 1 107 ? -17.314 0.072 -1.651 1.00 68.31 107 ASP A C 1
ATOM 872 O O . ASP A 1 107 ? -16.988 -0.056 -0.460 1.00 68.31 107 ASP A O 1
ATOM 876 N N . GLU A 1 108 ? -18.536 -0.258 -2.086 1.00 54.44 108 GLU A N 1
ATOM 877 C CA . GLU A 1 108 ? -19.700 -0.668 -1.272 1.00 54.44 108 GLU A CA 1
ATOM 878 C C . GLU A 1 108 ? -19.507 -1.973 -0.479 1.00 54.44 108 GLU A C 1
ATOM 880 O O . GLU A 1 108 ? -20.287 -2.277 0.426 1.00 54.44 108 GLU A O 1
ATOM 885 N N . VAL A 1 109 ? -18.449 -2.752 -0.740 1.00 53.28 109 VAL A N 1
ATOM 886 C CA . VAL A 1 109 ? -18.142 -3.966 0.049 1.00 53.28 109 VAL A CA 1
ATOM 887 C C . VAL A 1 109 ? -17.933 -3.629 1.529 1.00 53.28 109 VAL A C 1
ATOM 889 O O . VAL A 1 109 ? -18.248 -4.437 2.400 1.00 53.28 109 VAL A O 1
ATOM 892 N N . THR A 1 110 ? -17.513 -2.399 1.826 1.00 52.22 110 THR A N 1
ATOM 893 C CA . THR A 1 110 ? -17.365 -1.912 3.200 1.00 52.22 110 THR A CA 1
ATOM 894 C C . THR A 1 110 ? -18.674 -1.553 3.910 1.00 52.22 110 THR A C 1
ATOM 896 O O . THR A 1 110 ? -18.679 -1.396 5.126 1.00 52.22 110 THR A O 1
ATOM 899 N N . GLN A 1 111 ? -19.790 -1.430 3.187 1.00 50.03 111 GLN A N 1
ATOM 900 C CA . GLN A 1 111 ? -21.117 -1.250 3.791 1.00 50.03 111 GLN A CA 1
ATOM 901 C C . GLN A 1 111 ? -21.809 -2.582 4.095 1.00 50.03 111 GLN A C 1
ATOM 903 O O . GLN A 1 111 ? -22.720 -2.624 4.912 1.00 50.03 111 GLN A O 1
ATOM 908 N N . ARG A 1 112 ? -21.386 -3.677 3.452 1.00 44.78 112 ARG A N 1
ATOM 909 C CA . ARG A 1 112 ? -22.150 -4.933 3.404 1.00 44.78 112 ARG A CA 1
ATOM 910 C C . ARG A 1 112 ? -21.894 -5.904 4.565 1.00 44.78 112 ARG A C 1
ATOM 912 O O . ARG A 1 112 ? -22.558 -6.932 4.631 1.00 44.78 112 ARG A O 1
ATOM 919 N N . ILE A 1 113 ? -20.923 -5.610 5.432 1.00 55.97 113 ILE A N 1
ATOM 920 C CA . ILE A 1 113 ? -20.564 -6.435 6.606 1.00 55.97 113 ILE A CA 1
ATOM 921 C C . ILE A 1 113 ? -21.129 -5.833 7.912 1.00 55.97 113 ILE A C 1
ATOM 923 O O . ILE A 1 113 ? -20.960 -6.416 8.980 1.00 55.97 113 ILE A O 1
ATOM 927 N N . ARG A 1 114 ? -21.823 -4.689 7.840 1.00 49.41 114 ARG A N 1
ATOM 928 C CA . ARG A 1 114 ? -22.530 -4.113 8.989 1.00 49.41 114 ARG A CA 1
ATOM 929 C C . ARG A 1 114 ? -23.938 -4.665 9.145 1.00 49.41 114 ARG A C 1
ATOM 931 O O . ARG A 1 114 ? -24.610 -4.847 8.106 1.00 49.41 114 ARG A O 1
#

InterPro domains:
  IPR005491 ENT domain [PF03735] (51-114)
  IPR005491 ENT domain [PS51138] (49-114)
  IPR005491 ENT domain [SM01191] (49-114)
  IPR033485 Protein EMSY-LIKE, plant [PTHR33432] (11-114)
  IPR036142 ENT domain-like superfamily [G3DSA:1.10.1240.40] (44-114)
  IPR036142 ENT domain-like superfamily [SSF158639] (46-114)

Secondary structure (DSSP, 8-state):
-----------------------------------------SHHHHHHHHHHHHHHHHHHHHHHHHHHHHH-SS--HHHHHHHHHHHHHTT--HHHHHHHHHHHHH-GGGTTT-

pLDDT: mean 71.09, std 17.22, range [41.75, 94.94]

Radius of gyration: 33.6 Å; chains: 1; bounding box: 99×39×74 Å

Foldseek 3Di:
DDDDDDDDDDDDDDDDDDPDDDDDDDDDPDDPDPPPDPPPDPPPVVVVVVVVLLVVLLVVLLVLLLVQLLVDVDQDPVNVVVSVVSCVVSVHDPVSVVVSNVVSVPDCVSVPND